Protein AF-A0A3B8UHM2-F1 (afdb_monomer)

Secondary structure (DSSP, 8-state):
-----GGGGTT-EEEEETT-TTHHHHTT-TTSEEEEESSHHHHHHHHHTTSSSEE---HHHHHHHHHHH-TTT----S--SSS--------TTSSHHHHHHHHHHHHHHHHTTHHHHHHHHHT-

Radius of gyration: 17.46 Å; Cα contacts (8 Å, |Δi|>4): 118; chains: 1; bounding box: 41×30×45 Å

Solvent-accessible surface area (backbone atoms only — not comparable to full-atom values): 7607 Å² total; per-residue (Å²): 131,77,51,77,49,72,75,82,40,57,74,33,42,35,31,34,45,66,92,47,73,60,56,67,62,48,66,78,42,78,54,41,42,77,43,74,28,91,41,69,69,62,44,52,49,34,34,71,72,64,78,22,84,37,72,58,69,59,67,70,60,47,50,48,46,28,64,77,75,27,63,90,74,48,76,87,52,50,71,82,92,60,93,78,71,95,76,90,84,72,58,87,99,42,68,58,69,56,57,52,50,51,53,52,52,53,55,50,34,53,78,67,50,48,52,58,53,48,29,60,74,71,71,106

Nearest PDB structures (foldseek):
  3mpk-assembly1_A  TM=9.311E-01  e=5.525E-04  Bordetella pertussis Tohama I
  6svf-assembly1_A  TM=6.466E-01  e=2.700E-04  Thermotoga maritima MSB8
  6gpm-assembly1_A  TM=9.182E-01  e=3.651E-03  Thermotoga maritima MSB8
  8eyz-assembly12_L  TM=7.454E-01  e=1.904E-03  Escherichia coli
  4ymx-assembly2_B  TM=6.468E-01  e=3.003E-03  Caldanaerobacter subterraneus subsp. tengcongensis MB4

pLDDT: mean 90.44, std 9.53, range [36.5, 98.06]

Sequence (124 aa):
AQLNDLTKLSNEVVGIVMGDPALLVLQKYPEIIVRKYETVPELLKAVVTGSLEGALLDRLVASSFVRDMYAEQLKISTGPLTDVGLRVMGLKGQNEHVIDLFNRTLSQMKKQKKLEALQTKWQL

Structure (mmCIF, N/CA/C/O backbone):
data_AF-A0A3B8UHM2-F1
#
_entry.id   AF-A0A3B8UHM2-F1
#
loop_
_atom_site.group_PDB
_atom_site.id
_atom_site.type_symbol
_atom_site.label_atom_id
_atom_site.label_alt_id
_atom_site.label_comp_id
_atom_site.label_asym_id
_atom_site.label_entity_id
_atom_site.label_seq_id
_atom_site.pdbx_PDB_ins_code
_atom_site.Cartn_x
_atom_site.Cartn_y
_atom_site.Cartn_z
_atom_site.occupancy
_atom_site.B_iso_or_equiv
_atom_site.auth_seq_id
_atom_site.auth_comp_id
_atom_site.auth_asym_id
_atom_site.auth_atom_id
_atom_site.pdbx_PDB_model_num
ATOM 1 N N . ALA A 1 1 ? 6.961 12.688 -13.119 1.00 36.50 1 ALA A N 1
ATOM 2 C CA . ALA A 1 1 ? 5.524 13.024 -13.114 1.00 36.50 1 ALA A CA 1
ATOM 3 C C . ALA A 1 1 ? 4.827 12.280 -11.974 1.00 36.50 1 ALA A C 1
ATOM 5 O O . ALA A 1 1 ? 5.222 11.153 -11.696 1.00 36.50 1 ALA A O 1
ATOM 6 N N . GLN A 1 2 ? 3.859 12.898 -11.288 1.00 39.84 2 GLN A N 1
ATOM 7 C CA . GLN A 1 2 ? 2.949 12.175 -10.389 1.00 39.84 2 GLN A CA 1
ATOM 8 C C . GLN A 1 2 ? 1.961 11.369 -11.245 1.00 39.84 2 GLN A C 1
ATOM 10 O O . GLN A 1 2 ? 1.301 11.922 -12.133 1.00 39.84 2 GLN A O 1
ATOM 15 N N . LEU A 1 3 ? 1.885 10.064 -11.002 1.00 53.50 3 LEU A N 1
ATOM 16 C CA . LEU A 1 3 ? 0.954 9.149 -11.661 1.00 53.50 3 LEU A CA 1
ATOM 17 C C . LEU A 1 3 ? -0.340 9.100 -10.838 1.00 53.50 3 LEU A C 1
ATOM 19 O O . LEU A 1 3 ? -0.787 8.040 -10.448 1.00 53.50 3 LEU A O 1
ATOM 23 N N . ASN A 1 4 ? -0.969 10.239 -10.535 1.00 58.78 4 ASN A N 1
ATOM 24 C CA . ASN A 1 4 ? -2.196 10.255 -9.712 1.00 58.78 4 ASN A CA 1
ATOM 25 C C . ASN A 1 4 ? -3.411 9.587 -10.391 1.00 58.78 4 ASN A C 1
ATOM 27 O O . ASN A 1 4 ? -4.508 9.626 -9.847 1.00 58.78 4 ASN A O 1
ATOM 31 N N . ASP A 1 5 ? -3.217 9.010 -11.574 1.00 74.81 5 ASP A N 1
ATOM 32 C CA . ASP A 1 5 ? -4.245 8.396 -12.388 1.00 74.81 5 ASP A CA 1
ATOM 33 C C . ASP A 1 5 ? -3.689 7.127 -13.046 1.00 74.81 5 ASP A C 1
ATOM 35 O O . ASP A 1 5 ? -2.698 7.181 -13.784 1.00 74.81 5 ASP A O 1
ATOM 39 N N . LEU A 1 6 ? -4.331 5.994 -12.756 1.00 84.12 6 LEU A N 1
ATOM 40 C CA . LEU A 1 6 ? -3.977 4.686 -13.305 1.00 84.12 6 LEU A CA 1
ATOM 41 C C . LEU A 1 6 ? -4.267 4.587 -14.807 1.00 84.12 6 LEU A C 1
ATOM 43 O O . LEU A 1 6 ? -3.699 3.720 -15.465 1.00 84.12 6 LEU A O 1
ATOM 47 N N . THR A 1 7 ? -5.075 5.487 -15.381 1.00 83.81 7 THR A N 1
ATOM 48 C CA . THR A 1 7 ? -5.301 5.536 -16.841 1.00 83.81 7 THR A CA 1
ATOM 49 C C . THR A 1 7 ? -4.004 5.726 -17.632 1.00 83.81 7 THR A C 1
ATOM 51 O O . THR A 1 7 ? -3.897 5.271 -18.768 1.00 83.81 7 THR A O 1
ATOM 54 N N . LYS A 1 8 ? -2.982 6.337 -17.021 1.00 86.56 8 LYS A N 1
ATOM 55 C CA . LYS A 1 8 ? -1.654 6.534 -17.624 1.00 86.56 8 LYS A CA 1
ATOM 56 C C . LYS A 1 8 ? -0.851 5.242 -17.783 1.00 86.56 8 LYS A C 1
ATOM 58 O O . LYS A 1 8 ? 0.182 5.276 -18.434 1.00 86.56 8 LYS A O 1
ATOM 63 N N . LEU A 1 9 ? -1.313 4.142 -17.189 1.00 90.38 9 LEU A N 1
ATOM 64 C CA . LEU A 1 9 ? -0.707 2.812 -17.279 1.00 90.38 9 LEU A CA 1
ATOM 65 C C . LEU A 1 9 ? -1.464 1.907 -18.267 1.00 90.38 9 LEU A C 1
ATOM 67 O O . LEU A 1 9 ? -1.321 0.688 -18.231 1.00 90.38 9 LEU A O 1
ATOM 71 N N . SER A 1 10 ? -2.307 2.478 -19.131 1.00 92.06 10 SER A N 1
ATOM 72 C CA . SER A 1 10 ? -3.001 1.726 -20.178 1.00 92.06 10 SER A CA 1
ATOM 73 C C . SER A 1 10 ? -1.997 1.003 -21.078 1.00 92.06 10 SER A C 1
ATOM 75 O O . SER A 1 10 ? -1.081 1.632 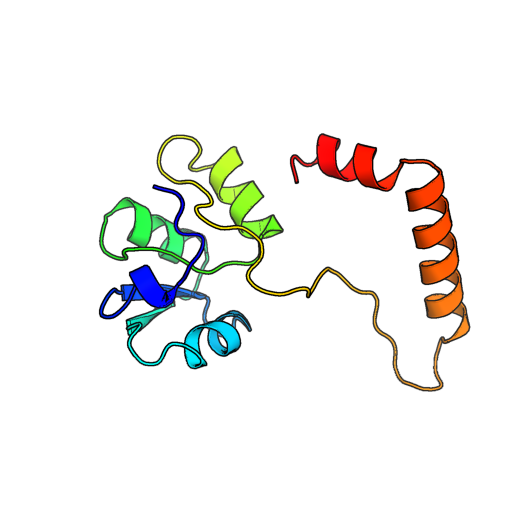-21.597 1.00 92.06 10 SER A O 1
ATOM 77 N N . ASN A 1 11 ? -2.211 -0.293 -21.309 1.00 94.00 11 ASN A N 1
ATOM 78 C CA . ASN A 1 11 ? -1.316 -1.213 -22.024 1.00 94.00 11 ASN A CA 1
ATOM 79 C C . ASN A 1 11 ? 0.037 -1.480 -21.348 1.00 94.00 11 ASN A C 1
ATOM 81 O O . ASN A 1 11 ? 0.838 -2.248 -21.880 1.00 94.00 11 ASN A O 1
ATOM 85 N N . GLU A 1 12 ? 0.280 -0.906 -20.170 1.00 95.62 12 GLU A N 1
ATOM 86 C CA . GLU A 1 12 ? 1.486 -1.165 -19.393 1.00 95.62 12 GLU A CA 1
ATOM 87 C C . GLU A 1 12 ? 1.315 -2.381 -18.484 1.00 95.62 12 GLU A C 1
ATOM 89 O O . GLU A 1 12 ? 0.202 -2.787 -18.124 1.00 95.62 12 GLU A O 1
ATOM 94 N N . VAL A 1 13 ? 2.447 -2.966 -18.085 1.00 96.62 13 VAL A N 1
ATOM 95 C CA . VAL A 1 13 ? 2.464 -4.112 -17.174 1.00 96.62 13 VAL A CA 1
ATOM 96 C C . VAL A 1 13 ? 2.597 -3.635 -15.732 1.00 96.62 13 VAL A C 1
ATOM 98 O O . VAL A 1 13 ? 3.632 -3.096 -15.336 1.00 96.62 13 VAL A O 1
ATOM 101 N N . VAL A 1 14 ? 1.567 -3.896 -14.928 1.00 96.69 14 VAL A N 1
ATOM 102 C CA . VAL A 1 14 ? 1.529 -3.575 -13.495 1.00 96.69 14 VAL A CA 1
ATOM 103 C C . VAL A 1 14 ? 1.507 -4.858 -12.680 1.00 96.69 14 VAL A C 1
ATOM 105 O O . VAL A 1 14 ? 0.739 -5.784 -12.953 1.00 96.69 14 VAL A O 1
ATOM 108 N N . GLY A 1 15 ? 2.359 -4.923 -11.664 1.00 97.06 15 GLY A N 1
ATOM 109 C CA . GLY A 1 15 ? 2.455 -6.087 -10.798 1.00 97.06 15 GLY A CA 1
ATOM 110 C C . GLY A 1 15 ? 1.636 -5.980 -9.509 1.00 97.06 15 GLY A C 1
ATOM 111 O O . GLY A 1 15 ? 1.492 -4.900 -8.934 1.00 97.06 15 GLY A O 1
ATOM 112 N N . ILE A 1 16 ? 1.149 -7.123 -9.030 1.00 97.12 16 ILE A N 1
ATOM 113 C CA . ILE A 1 16 ? 0.540 -7.307 -7.703 1.00 97.12 16 ILE A CA 1
ATOM 114 C C . ILE A 1 16 ? 1.049 -8.596 -7.054 1.00 97.12 16 ILE A C 1
ATOM 116 O O . ILE A 1 16 ? 1.551 -9.490 -7.741 1.00 97.12 16 ILE A O 1
ATOM 120 N N . VAL A 1 17 ? 0.866 -8.727 -5.741 1.00 97.19 17 VAL A N 1
ATOM 121 C CA . VAL A 1 17 ? 1.064 -10.006 -5.045 1.00 97.19 17 VAL A CA 1
ATOM 122 C C . VAL A 1 17 ? -0.147 -10.917 -5.275 1.00 97.19 17 VAL A C 1
ATOM 124 O O . VAL A 1 17 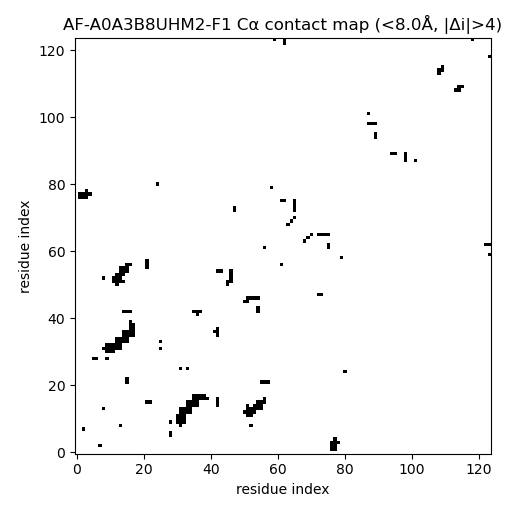? -1.288 -10.460 -5.400 1.00 97.19 17 VAL A O 1
ATOM 127 N N . MET A 1 18 ? 0.082 -12.224 -5.378 1.00 94.38 18 MET A N 1
ATOM 128 C CA . MET A 1 18 ? -0.989 -13.202 -5.535 1.00 94.38 18 MET A CA 1
ATOM 129 C C . MET A 1 18 ? -1.952 -13.157 -4.339 1.00 94.38 18 MET A C 1
ATOM 131 O O . MET A 1 18 ? -1.541 -13.137 -3.185 1.00 94.38 18 MET A O 1
ATOM 135 N N . GLY A 1 19 ? -3.258 -13.133 -4.623 1.00 91.12 19 GLY A N 1
ATOM 136 C CA . GLY A 1 19 ? -4.300 -13.047 -3.595 1.00 91.12 19 GLY A CA 1
ATOM 137 C C . GLY A 1 19 ? -4.541 -11.640 -3.036 1.00 91.12 19 GLY A C 1
ATOM 138 O O . GLY A 1 19 ? -5.430 -11.478 -2.203 1.00 91.12 19 GLY A O 1
ATOM 139 N N . ASP A 1 20 ? -3.809 -10.624 -3.503 1.00 90.94 20 ASP A N 1
ATOM 140 C CA . ASP A 1 20 ? -3.970 -9.251 -3.024 1.00 90.94 20 ASP A CA 1
ATOM 141 C C . ASP A 1 20 ? -5.312 -8.628 -3.491 1.00 90.94 20 ASP A C 1
ATOM 143 O O . ASP A 1 20 ? -5.632 -8.666 -4.691 1.00 90.94 20 ASP A O 1
ATOM 147 N N . PRO A 1 21 ? -6.100 -8.011 -2.583 1.00 87.81 21 PRO A N 1
ATOM 148 C CA . PRO A 1 21 ? -7.305 -7.249 -2.924 1.00 87.81 21 PRO A CA 1
ATOM 149 C C . PRO A 1 21 ? -7.092 -6.119 -3.944 1.00 87.81 21 PRO A C 1
ATOM 151 O O . PRO A 1 21 ? -8.055 -5.705 -4.595 1.00 87.81 21 PRO A O 1
ATOM 154 N N . ALA A 1 22 ? -5.858 -5.641 -4.124 1.00 87.25 22 ALA A N 1
ATOM 155 C CA . ALA A 1 22 ? -5.441 -4.697 -5.160 1.00 87.25 22 ALA A CA 1
ATOM 156 C C . ALA A 1 22 ? -5.936 -5.074 -6.567 1.00 87.25 22 ALA A C 1
ATOM 158 O O . ALA A 1 22 ? -6.233 -4.190 -7.376 1.00 87.25 22 ALA A O 1
ATOM 159 N N . LEU A 1 23 ? -6.105 -6.372 -6.849 1.00 92.00 23 LEU A N 1
ATOM 160 C CA . LEU A 1 23 ? -6.671 -6.850 -8.112 1.00 92.00 23 LEU A CA 1
ATOM 161 C C . LEU A 1 23 ? -8.046 -6.230 -8.413 1.00 92.00 23 LEU A C 1
ATOM 163 O O . LEU A 1 23 ? -8.328 -5.905 -9.563 1.00 92.00 23 LEU A O 1
ATOM 167 N N . LEU A 1 24 ? -8.883 -6.013 -7.393 1.00 90.38 24 LEU A N 1
ATOM 168 C CA . LEU A 1 24 ? -10.214 -5.414 -7.550 1.00 90.38 24 LEU A CA 1
ATOM 169 C C . LEU A 1 24 ? -10.146 -3.948 -7.998 1.00 90.38 24 LEU A C 1
ATOM 171 O O . LEU A 1 24 ? -11.067 -3.446 -8.642 1.00 90.38 24 LEU A O 1
ATOM 175 N N . VAL A 1 25 ? -9.061 -3.247 -7.657 1.00 90.25 25 VAL A N 1
ATOM 176 C CA . VAL A 1 25 ? -8.817 -1.879 -8.130 1.00 90.25 25 VAL A CA 1
ATOM 177 C C . VAL A 1 25 ? -8.432 -1.911 -9.606 1.00 90.25 25 VAL A C 1
ATOM 179 O O . VAL A 1 25 ? -9.009 -1.164 -10.393 1.00 90.25 25 VAL A O 1
ATOM 182 N N . LEU A 1 26 ? -7.519 -2.808 -9.991 1.00 91.69 26 LEU A N 1
ATOM 183 C CA . LEU A 1 26 ? -7.037 -2.930 -11.372 1.00 91.69 26 LEU A CA 1
ATOM 184 C C . LEU A 1 26 ? -8.104 -3.455 -12.338 1.00 91.69 26 LEU A C 1
ATOM 186 O O . LEU A 1 26 ? -8.105 -3.065 -13.496 1.00 91.69 26 LEU A O 1
ATOM 190 N N . GLN A 1 27 ? -9.076 -4.245 -11.872 1.00 91.50 27 GLN A N 1
ATOM 191 C CA . GLN A 1 27 ? -10.218 -4.684 -12.692 1.00 91.50 27 GLN A CA 1
ATOM 192 C C . GLN A 1 27 ? -11.057 -3.529 -13.262 1.00 91.50 27 GLN A C 1
ATOM 194 O O . GLN A 1 27 ? -11.755 -3.715 -14.255 1.00 91.50 27 GLN A O 1
ATOM 199 N N . LYS A 1 28 ? -10.987 -2.335 -12.661 1.00 91.19 28 LYS A N 1
ATOM 200 C CA . LYS A 1 28 ? -11.642 -1.126 -13.187 1.00 91.19 28 LYS A CA 1
ATOM 201 C C . LYS A 1 28 ? -10.910 -0.525 -14.395 1.00 91.19 28 LYS A C 1
ATOM 203 O O . LYS A 1 28 ? -11.453 0.365 -15.039 1.00 91.19 28 LYS A O 1
ATOM 208 N N . TYR A 1 29 ? -9.703 -1.008 -14.688 1.00 92.69 29 TYR A N 1
ATOM 209 C CA . TYR A 1 29 ? -8.813 -0.542 -15.747 1.00 92.69 29 TYR A CA 1
ATOM 210 C C . TYR A 1 29 ? -8.396 -1.743 -16.613 1.00 92.69 29 TYR A C 1
ATOM 212 O O . TYR A 1 29 ? -7.272 -2.230 -16.491 1.00 92.69 29 TYR A O 1
ATOM 220 N N . PRO A 1 30 ? -9.299 -2.260 -17.468 1.00 92.62 30 PRO A N 1
ATOM 221 C CA . PRO A 1 30 ? -9.077 -3.506 -18.211 1.00 92.62 30 PRO A CA 1
ATOM 222 C C . PRO A 1 30 ? -7.900 -3.443 -19.194 1.00 92.62 30 PRO A C 1
ATOM 224 O O . PRO A 1 30 ? -7.365 -4.481 -19.564 1.00 92.62 30 PRO A O 1
ATOM 227 N N . GLU A 1 31 ? -7.481 -2.238 -19.580 1.00 95.06 31 GLU A N 1
ATOM 228 C CA . GLU A 1 31 ? -6.328 -2.005 -20.453 1.00 95.06 31 GLU A CA 1
ATOM 229 C C . GLU A 1 31 ? -4.980 -2.230 -19.743 1.00 95.06 31 GLU A C 1
ATOM 231 O O . GLU A 1 31 ? -3.944 -2.298 -20.397 1.00 95.06 31 GLU A O 1
ATOM 236 N N . ILE A 1 32 ? -4.953 -2.316 -18.407 1.00 95.81 32 ILE A N 1
ATOM 237 C CA . ILE A 1 32 ? -3.722 -2.580 -17.649 1.00 95.81 32 ILE A CA 1
ATOM 238 C C . ILE A 1 32 ? -3.432 -4.081 -17.661 1.00 95.81 32 ILE A C 1
ATOM 240 O O . ILE A 1 32 ? -4.257 -4.900 -17.246 1.00 95.81 32 ILE A O 1
ATOM 244 N N . ILE A 1 33 ? -2.212 -4.453 -18.048 1.00 96.19 33 ILE A N 1
ATOM 245 C CA . ILE A 1 33 ? -1.775 -5.848 -18.051 1.00 96.19 33 ILE A CA 1
ATOM 246 C C . ILE A 1 33 ? -1.304 -6.215 -16.643 1.00 96.19 33 ILE A C 1
ATOM 248 O O . ILE A 1 33 ? -0.242 -5.792 -16.186 1.00 96.19 33 ILE A O 1
ATOM 252 N N . VAL A 1 34 ? -2.087 -7.030 -15.936 1.00 96.69 34 VAL A N 1
ATOM 253 C CA . VAL A 1 34 ? -1.775 -7.415 -14.552 1.00 96.69 34 VAL A CA 1
ATOM 254 C C . VAL A 1 34 ? -0.866 -8.641 -14.508 1.00 96.69 34 VAL A C 1
ATOM 256 O O . VAL A 1 34 ? -1.235 -9.717 -14.985 1.00 96.69 34 VAL A O 1
ATOM 259 N N . ARG A 1 35 ? 0.292 -8.518 -13.851 1.00 97.31 35 ARG A N 1
ATOM 260 C CA . ARG A 1 35 ? 1.185 -9.645 -13.536 1.00 97.31 35 ARG A CA 1
ATOM 261 C C . ARG A 1 35 ? 1.173 -9.946 -12.039 1.00 97.31 35 ARG A C 1
ATOM 263 O O . ARG A 1 35 ? 1.199 -9.041 -11.213 1.00 97.31 35 ARG A O 1
ATOM 270 N N . LYS A 1 36 ? 1.136 -11.227 -11.678 1.00 97.31 36 LYS A N 1
ATOM 271 C CA . LYS A 1 36 ? 1.116 -11.672 -10.278 1.00 97.31 36 LYS A CA 1
ATOM 272 C C . LYS A 1 36 ? 2.481 -12.209 -9.868 1.00 97.31 36 LYS A C 1
ATOM 274 O O . LYS A 1 36 ? 3.138 -12.869 -10.669 1.00 97.31 36 LYS A O 1
ATOM 279 N N . TYR A 1 37 ? 2.860 -11.934 -8.630 1.00 97.75 37 TYR A N 1
ATOM 280 C CA . TYR A 1 37 ? 4.097 -12.385 -7.995 1.00 97.75 37 TYR A CA 1
ATOM 281 C C . TYR A 1 37 ? 3.779 -13.045 -6.652 1.00 97.75 37 TYR A C 1
ATOM 283 O O . TYR A 1 37 ? 2.764 -12.720 -6.034 1.00 97.75 37 TYR A O 1
ATOM 291 N N . GLU A 1 38 ? 4.637 -13.952 -6.189 1.00 97.00 38 GLU A N 1
ATOM 292 C CA . GLU A 1 38 ? 4.433 -14.653 -4.914 1.00 97.00 38 GLU A CA 1
ATOM 293 C C . GLU A 1 38 ? 4.741 -13.748 -3.719 1.00 97.00 38 GLU A C 1
ATOM 295 O O . GLU A 1 38 ? 4.077 -13.808 -2.686 1.00 97.00 38 GLU A O 1
ATOM 300 N N . THR A 1 39 ? 5.743 -12.874 -3.857 1.00 96.44 39 THR A N 1
ATOM 301 C CA . THR A 1 39 ? 6.223 -12.046 -2.747 1.00 96.44 39 THR A CA 1
ATOM 302 C C . THR A 1 39 ? 6.440 -10.586 -3.145 1.00 96.44 39 THR A C 1
ATOM 304 O O . THR A 1 39 ? 6.723 -10.257 -4.299 1.00 96.44 39 THR A O 1
ATOM 307 N N . VAL A 1 40 ? 6.345 -9.684 -2.161 1.00 96.62 40 VAL A N 1
ATOM 308 C CA . VAL A 1 40 ? 6.620 -8.248 -2.355 1.00 96.62 40 VAL A CA 1
ATOM 309 C C . VAL A 1 40 ? 8.055 -7.992 -2.848 1.00 96.62 40 VAL A C 1
ATOM 311 O O . VAL A 1 40 ? 8.205 -7.213 -3.788 1.00 96.62 40 VAL A O 1
ATOM 314 N N . PRO A 1 41 ? 9.115 -8.636 -2.313 1.00 96.31 41 PRO A N 1
ATOM 315 C CA . PRO A 1 41 ? 10.473 -8.428 -2.819 1.00 96.31 41 PRO A CA 1
ATOM 316 C C . PRO A 1 41 ? 10.649 -8.798 -4.298 1.00 96.31 41 PRO A C 1
ATOM 318 O O . PRO A 1 41 ? 11.308 -8.064 -5.033 1.00 96.31 41 PRO A O 1
ATOM 321 N N . GLU A 1 42 ? 10.052 -9.901 -4.758 1.00 97.44 42 GLU A N 1
ATOM 322 C CA . GLU A 1 42 ? 10.107 -10.298 -6.174 1.00 97.44 42 GLU A CA 1
ATOM 323 C C . GLU A 1 42 ? 9.397 -9.288 -7.076 1.00 97.44 42 GLU A C 1
ATOM 325 O O . GLU A 1 42 ? 9.939 -8.889 -8.110 1.00 97.44 42 GLU A O 1
ATOM 330 N N . LEU A 1 43 ? 8.215 -8.836 -6.651 1.00 98.06 43 LEU A N 1
ATOM 331 C CA . LEU A 1 43 ? 7.446 -7.804 -7.337 1.00 98.06 43 LEU A CA 1
ATOM 332 C C . LEU A 1 43 ? 8.245 -6.500 -7.464 1.00 98.06 43 LEU A C 1
ATOM 334 O O . LEU A 1 43 ? 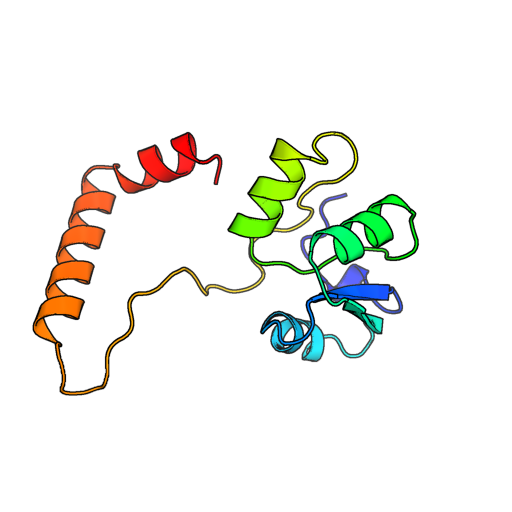8.391 -5.963 -8.561 1.00 98.06 43 LEU A O 1
ATOM 338 N N . LEU A 1 44 ? 8.793 -5.997 -6.356 1.00 97.44 44 LEU A N 1
ATOM 339 C CA . LEU A 1 44 ? 9.545 -4.741 -6.354 1.00 97.44 44 LEU A CA 1
ATOM 340 C C . LEU A 1 44 ? 10.846 -4.850 -7.148 1.00 97.44 44 LEU A C 1
ATOM 342 O O . LEU A 1 44 ? 11.193 -3.919 -7.872 1.00 97.44 44 LEU A O 1
ATOM 346 N N . LYS A 1 45 ? 11.528 -6.000 -7.093 1.00 96.88 45 LYS A N 1
ATOM 347 C CA . LYS A 1 45 ? 12.688 -6.266 -7.951 1.00 96.88 45 LYS A CA 1
ATOM 348 C C . LYS A 1 45 ? 12.320 -6.156 -9.431 1.00 96.88 45 LYS A C 1
ATOM 350 O O . LYS A 1 45 ? 13.081 -5.557 -10.179 1.00 96.88 45 LYS A O 1
ATOM 355 N N . ALA A 1 46 ? 11.163 -6.676 -9.840 1.00 97.75 46 ALA A N 1
ATOM 356 C CA . ALA A 1 46 ? 10.710 -6.592 -11.226 1.00 97.75 46 ALA A CA 1
ATOM 357 C C . ALA A 1 46 ? 10.411 -5.150 -11.680 1.00 97.75 46 ALA A C 1
ATOM 359 O O . ALA A 1 46 ? 10.634 -4.832 -12.847 1.00 97.75 46 ALA A O 1
ATOM 3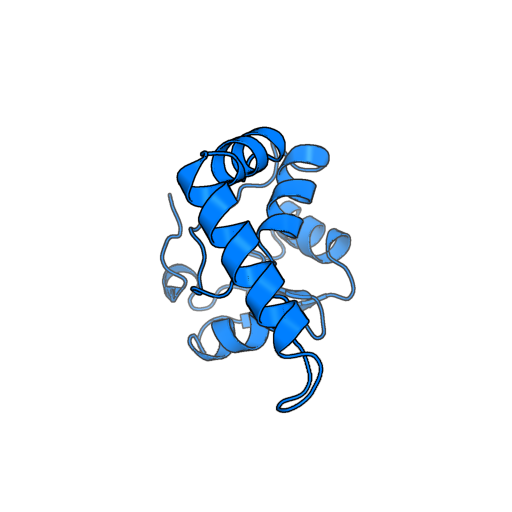60 N N . VAL A 1 47 ? 9.963 -4.271 -10.774 1.00 97.38 47 VAL A N 1
ATOM 361 C CA . VAL A 1 47 ? 9.846 -2.827 -11.054 1.00 97.38 47 VAL A CA 1
ATOM 362 C C . VAL A 1 47 ? 11.231 -2.196 -11.207 1.00 97.38 47 VAL A C 1
ATOM 364 O O . VAL A 1 47 ? 11.491 -1.511 -12.190 1.00 97.38 47 VAL A O 1
ATOM 367 N N . VAL A 1 48 ? 12.154 -2.475 -10.281 1.00 97.25 48 VAL A N 1
ATOM 368 C CA . VAL A 1 48 ? 13.531 -1.945 -10.320 1.00 97.25 48 VAL A CA 1
ATOM 369 C C . VAL A 1 48 ? 14.266 -2.345 -11.599 1.00 97.25 48 VAL A C 1
ATOM 371 O O . VAL A 1 48 ? 14.990 -1.536 -12.172 1.00 97.25 48 VAL A O 1
ATOM 374 N N . THR A 1 49 ? 14.082 -3.580 -12.070 1.00 96.44 49 THR A N 1
ATOM 375 C CA . THR A 1 49 ? 14.716 -4.066 -13.304 1.00 96.44 49 THR A CA 1
ATOM 376 C C . THR A 1 49 ? 13.993 -3.622 -14.578 1.00 96.44 49 THR A C 1
ATOM 378 O O . THR A 1 49 ? 14.386 -4.047 -15.663 1.00 96.44 49 THR A O 1
ATOM 381 N N . GLY A 1 50 ? 12.927 -2.820 -14.474 1.00 95.44 50 GLY A N 1
ATOM 382 C CA . GLY A 1 50 ? 12.145 -2.339 -15.617 1.00 95.44 50 GLY A CA 1
ATOM 383 C C . GLY A 1 50 ? 11.306 -3.420 -16.305 1.00 95.44 50 GLY A C 1
ATOM 384 O O . GLY A 1 50 ? 10.897 -3.259 -17.448 1.00 95.44 50 GLY A O 1
ATOM 385 N N . SER A 1 51 ? 11.061 -4.551 -15.639 1.00 96.25 51 SER A N 1
ATOM 386 C CA . SER A 1 51 ? 10.184 -5.617 -16.152 1.00 96.25 51 SER A CA 1
ATOM 387 C C . SER A 1 51 ? 8.695 -5.326 -15.928 1.00 96.25 51 SER A C 1
ATOM 389 O O . SER A 1 51 ? 7.848 -6.055 -16.453 1.00 96.25 51 SER A O 1
ATOM 391 N N . LEU A 1 52 ? 8.397 -4.304 -15.122 1.00 96.56 52 LEU A N 1
ATOM 392 C CA . LEU A 1 52 ? 7.082 -3.751 -14.821 1.00 96.56 52 LEU A CA 1
ATOM 393 C C . LEU A 1 52 ? 7.184 -2.226 -14.823 1.00 96.56 52 LEU A C 1
ATOM 395 O O . LEU A 1 52 ? 8.168 -1.687 -14.317 1.00 96.56 52 LEU A O 1
ATOM 399 N N . GLU A 1 53 ? 6.134 -1.552 -15.278 1.00 95.25 53 GLU A N 1
ATOM 400 C CA . GLU A 1 53 ? 6.032 -0.089 -15.183 1.00 95.25 53 GLU A CA 1
ATOM 401 C C . GLU A 1 53 ? 5.682 0.354 -13.751 1.00 95.25 53 GLU A C 1
ATOM 403 O O . GLU A 1 53 ? 5.982 1.465 -13.313 1.00 95.25 53 GLU A O 1
ATOM 408 N N . GLY A 1 54 ? 5.069 -0.538 -12.967 1.00 94.56 54 GLY A N 1
ATOM 409 C CA . GLY A 1 54 ? 4.767 -0.271 -11.570 1.00 94.56 54 GLY A CA 1
ATOM 410 C C . GLY A 1 54 ? 4.235 -1.475 -10.808 1.00 94.56 54 GLY A C 1
ATOM 411 O O . GLY A 1 54 ? 3.982 -2.546 -11.360 1.00 94.56 54 GLY A O 1
ATOM 412 N N . ALA A 1 55 ? 4.048 -1.271 -9.508 1.00 95.75 55 ALA A N 1
ATOM 413 C CA . ALA A 1 55 ? 3.445 -2.234 -8.601 1.00 95.75 55 ALA A CA 1
ATOM 414 C C . ALA A 1 55 ? 2.325 -1.568 -7.804 1.00 95.75 55 ALA A C 1
ATOM 416 O O . ALA A 1 55 ? 2.469 -0.423 -7.366 1.00 95.75 55 ALA A O 1
ATOM 417 N N . LEU A 1 56 ? 1.233 -2.299 -7.584 1.00 94.56 56 LEU A N 1
ATOM 418 C CA . LEU A 1 56 ? 0.170 -1.884 -6.678 1.00 94.56 56 LEU A CA 1
ATOM 419 C C . LEU A 1 56 ? 0.266 -2.686 -5.375 1.00 94.56 56 LEU A C 1
ATOM 421 O O . LEU A 1 56 ? 0.242 -3.914 -5.393 1.00 94.56 56 LEU A O 1
ATOM 425 N N . LEU A 1 57 ? 0.395 -1.972 -4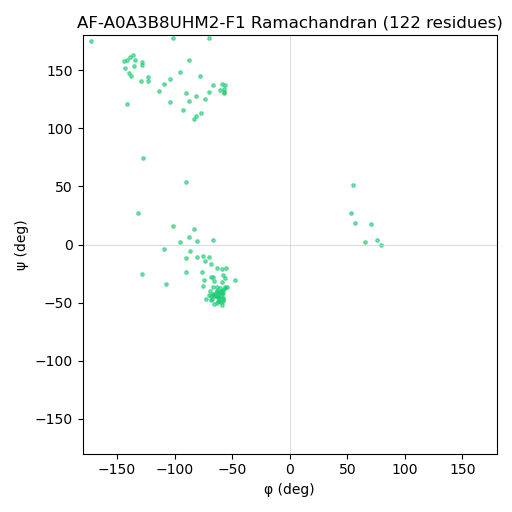.256 1.00 92.69 57 LEU A N 1
ATOM 426 C CA . LEU A 1 57 ? 0.628 -2.519 -2.919 1.00 92.69 57 LEU A CA 1
ATOM 427 C C . LEU A 1 57 ? -0.154 -1.730 -1.865 1.00 92.69 57 LEU A C 1
ATOM 429 O O . LEU A 1 57 ? -0.475 -0.555 -2.065 1.00 92.69 57 LEU A O 1
ATOM 433 N N . ASP A 1 58 ? -0.384 -2.355 -0.708 1.00 90.38 58 ASP A N 1
ATOM 434 C CA . ASP A 1 58 ? -0.799 -1.636 0.498 1.00 90.38 58 ASP A CA 1
ATOM 435 C C . ASP A 1 58 ? 0.216 -0.533 0.841 1.00 90.38 58 ASP A C 1
ATOM 437 O O . ASP A 1 58 ? 1.433 -0.734 0.777 1.00 90.38 58 ASP A O 1
ATOM 441 N N . ARG A 1 59 ? -0.285 0.649 1.219 1.00 88.50 59 ARG A N 1
ATOM 442 C CA . ARG A 1 59 ? 0.557 1.831 1.439 1.00 88.50 59 ARG A CA 1
ATOM 443 C C . ARG A 1 59 ? 1.555 1.639 2.578 1.00 88.50 59 ARG A C 1
ATOM 445 O O . ARG A 1 59 ? 2.671 2.129 2.458 1.00 88.50 59 ARG A O 1
ATOM 452 N N . LEU A 1 60 ? 1.198 0.941 3.658 1.00 87.69 60 LEU A N 1
ATOM 453 C CA . LEU A 1 60 ? 2.126 0.702 4.771 1.00 87.69 60 LEU A CA 1
ATOM 454 C C . LEU A 1 60 ? 3.281 -0.193 4.330 1.00 87.69 60 LEU A C 1
ATOM 456 O O . LEU A 1 60 ? 4.441 0.090 4.636 1.00 87.69 60 LEU A O 1
ATOM 460 N N . VAL A 1 61 ? 2.953 -1.243 3.574 1.00 90.94 61 VAL A N 1
ATOM 461 C CA . VAL A 1 61 ? 3.937 -2.171 3.011 1.00 90.94 61 VAL A CA 1
ATOM 462 C C . VAL A 1 61 ? 4.848 -1.429 2.035 1.00 90.94 61 VAL A C 1
ATOM 464 O O . VAL A 1 61 ? 6.068 -1.468 2.188 1.00 90.94 61 VAL A O 1
ATOM 467 N N . ALA A 1 62 ? 4.271 -0.684 1.088 1.00 92.38 62 ALA A N 1
ATOM 468 C CA . ALA A 1 62 ? 5.024 0.109 0.122 1.00 92.38 62 ALA A CA 1
ATOM 469 C C . ALA A 1 62 ? 5.951 1.122 0.812 1.00 92.38 62 ALA A C 1
ATOM 471 O O . ALA A 1 62 ? 7.127 1.198 0.465 1.00 92.38 62 ALA A O 1
ATOM 472 N N . SER A 1 63 ? 5.461 1.853 1.820 1.00 90.81 63 SER A N 1
ATOM 473 C CA . SER A 1 63 ? 6.264 2.834 2.558 1.00 90.81 63 SER A CA 1
ATOM 474 C C . SER A 1 63 ? 7.453 2.197 3.272 1.00 90.81 63 SER A C 1
ATOM 476 O O . SER A 1 63 ? 8.540 2.766 3.231 1.00 90.81 63 SER A O 1
ATOM 478 N N . SER A 1 64 ? 7.284 1.024 3.894 1.00 91.62 64 SER A N 1
ATOM 479 C CA . SER A 1 64 ? 8.405 0.327 4.537 1.00 91.62 64 SER A CA 1
ATOM 480 C C . SER A 1 64 ? 9.442 -0.131 3.516 1.00 91.62 64 SER A C 1
ATOM 482 O O . SER A 1 64 ? 10.608 0.216 3.654 1.00 91.62 64 SER A O 1
ATOM 484 N N . PHE A 1 65 ? 9.043 -0.828 2.450 1.00 94.56 65 PHE A N 1
ATOM 485 C CA . PHE A 1 65 ? 10.009 -1.308 1.459 1.00 94.56 65 PHE A CA 1
ATOM 486 C C . PHE A 1 65 ? 10.719 -0.168 0.728 1.00 94.56 65 PHE A C 1
ATOM 488 O O . PHE A 1 65 ? 11.939 -0.210 0.565 1.00 94.56 65 PHE A O 1
ATOM 495 N N . VAL A 1 66 ? 9.977 0.858 0.302 1.00 93.12 66 VAL A N 1
ATOM 496 C CA . VAL A 1 66 ? 10.569 2.012 -0.379 1.00 93.12 66 VAL A CA 1
ATOM 497 C C . VAL A 1 66 ? 11.557 2.710 0.544 1.00 93.12 66 VAL A C 1
ATOM 499 O O . VAL A 1 66 ? 12.687 2.924 0.136 1.00 93.12 66 VAL A O 1
ATOM 502 N N . ARG A 1 67 ? 11.194 3.003 1.795 1.00 91.06 67 ARG A N 1
ATOM 503 C CA . ARG A 1 67 ? 12.096 3.690 2.729 1.00 91.06 67 ARG A CA 1
ATOM 504 C C . ARG A 1 67 ? 13.300 2.840 3.135 1.00 91.06 67 ARG A C 1
ATOM 506 O O . ARG A 1 67 ? 14.417 3.343 3.151 1.00 91.06 67 ARG A O 1
ATOM 513 N N . ASP A 1 68 ? 13.064 1.585 3.499 1.00 91.56 68 ASP A N 1
ATOM 514 C CA . ASP A 1 68 ? 14.050 0.770 4.212 1.00 91.56 68 ASP A CA 1
ATOM 515 C C . ASP A 1 68 ? 14.961 -0.012 3.246 1.00 91.56 68 ASP A C 1
ATOM 517 O O . ASP A 1 68 ? 16.081 -0.364 3.612 1.00 91.56 68 ASP A O 1
ATOM 521 N N . MET A 1 69 ? 14.507 -0.279 2.012 1.00 93.19 69 MET A N 1
ATOM 522 C CA . MET A 1 69 ? 15.227 -1.126 1.045 1.00 93.19 69 MET A CA 1
ATOM 523 C C . MET A 1 69 ? 15.439 -0.493 -0.338 1.00 93.19 69 MET A C 1
ATOM 525 O O . MET A 1 69 ? 16.387 -0.870 -1.025 1.00 93.19 69 MET A O 1
ATOM 529 N N . TYR A 1 70 ? 14.594 0.452 -0.767 1.00 93.94 70 TYR A N 1
ATOM 530 C CA . TYR A 1 70 ? 14.589 0.964 -2.147 1.00 93.94 70 TYR A CA 1
ATOM 531 C C . TYR A 1 70 ? 14.567 2.500 -2.252 1.00 93.94 70 TYR A C 1
ATOM 533 O O . TYR A 1 70 ? 14.087 3.028 -3.254 1.00 93.94 70 TYR A O 1
ATOM 541 N N . ALA A 1 71 ? 15.097 3.221 -1.256 1.00 89.75 71 ALA A N 1
ATOM 542 C CA . ALA A 1 71 ? 14.876 4.666 -1.074 1.00 89.75 71 ALA A CA 1
ATOM 543 C C . ALA A 1 71 ? 15.268 5.535 -2.281 1.00 89.75 71 ALA A C 1
ATOM 545 O O . ALA A 1 71 ? 14.677 6.586 -2.511 1.00 89.75 71 ALA A O 1
ATOM 546 N N . GLU A 1 72 ? 16.241 5.077 -3.068 1.00 92.50 72 GLU A N 1
ATOM 547 C CA . GLU A 1 72 ? 16.759 5.779 -4.248 1.00 92.50 72 GLU A CA 1
ATOM 548 C C . GLU A 1 72 ? 16.368 5.109 -5.574 1.00 92.50 72 GLU A C 1
ATOM 550 O O . GLU A 1 72 ? 16.669 5.623 -6.647 1.00 92.50 72 GLU A O 1
ATOM 555 N N . GLN A 1 73 ? 15.696 3.959 -5.513 1.00 95.56 73 GLN A N 1
ATOM 556 C CA . GLN A 1 73 ? 15.341 3.154 -6.687 1.00 95.56 73 GLN A CA 1
ATOM 557 C C . GLN A 1 73 ? 13.848 3.225 -6.996 1.00 95.56 73 GLN A C 1
ATOM 559 O O . GLN A 1 73 ? 13.448 3.189 -8.157 1.00 95.56 73 GLN A O 1
ATOM 564 N N . LEU A 1 74 ? 13.017 3.333 -5.959 1.00 95.75 74 LEU A N 1
ATOM 565 C CA . LEU A 1 74 ? 11.567 3.333 -6.071 1.00 95.75 74 LEU A CA 1
ATOM 566 C C . LEU A 1 74 ? 10.972 4.537 -5.351 1.00 95.75 74 LEU A C 1
ATOM 568 O O . LEU A 1 74 ? 11.548 5.104 -4.427 1.00 95.75 74 LEU A O 1
ATOM 572 N N . LYS A 1 75 ? 9.764 4.908 -5.763 1.00 93.88 75 LYS A N 1
ATOM 573 C CA . LYS A 1 75 ? 8.951 5.916 -5.087 1.00 93.88 75 LYS A CA 1
ATOM 574 C C . LYS A 1 75 ? 7.488 5.516 -5.135 1.00 93.88 75 LYS A C 1
ATOM 576 O O . LYS A 1 75 ? 7.040 4.897 -6.098 1.00 93.88 75 LYS A O 1
ATOM 581 N N . ILE A 1 76 ? 6.728 5.956 -4.142 1.00 92.38 76 ILE A N 1
ATOM 582 C CA . ILE A 1 76 ? 5.269 5.885 -4.191 1.00 92.38 76 ILE A CA 1
ATOM 583 C C . ILE A 1 76 ? 4.792 7.015 -5.108 1.00 92.38 76 ILE A C 1
ATOM 585 O O . ILE A 1 76 ? 4.999 8.194 -4.821 1.00 92.38 76 ILE A O 1
ATOM 589 N N . SER A 1 77 ? 4.223 6.655 -6.257 1.00 90.00 77 SER A N 1
ATOM 590 C CA . SER A 1 77 ? 3.918 7.595 -7.343 1.00 90.00 77 SER A CA 1
ATOM 591 C C . SER A 1 77 ? 2.522 8.218 -7.263 1.00 90.00 77 SER A C 1
ATOM 593 O O . SER A 1 77 ? 2.258 9.179 -7.995 1.00 90.00 77 SER A O 1
ATOM 595 N N . THR A 1 78 ? 1.653 7.692 -6.391 1.00 85.44 78 THR A N 1
ATOM 596 C CA . THR A 1 78 ? 0.224 8.029 -6.311 1.00 85.44 78 THR A CA 1
ATOM 597 C C . THR A 1 78 ? -0.223 8.257 -4.865 1.00 85.44 78 THR A C 1
ATOM 599 O O . THR A 1 78 ? 0.382 7.764 -3.911 1.00 85.44 78 THR A O 1
ATOM 602 N N . GLY A 1 79 ? -1.338 8.972 -4.694 1.00 83.94 79 GLY A N 1
ATOM 603 C CA . GLY A 1 79 ? -2.104 8.932 -3.447 1.00 83.94 79 GLY A CA 1
ATOM 604 C C . GLY A 1 79 ? -2.818 7.584 -3.246 1.00 83.94 79 GLY A C 1
ATOM 605 O O . GLY A 1 79 ? -2.745 6.713 -4.119 1.00 83.94 79 GLY A O 1
ATOM 606 N N . PRO A 1 80 ? -3.517 7.393 -2.110 1.00 83.75 80 PRO A N 1
ATOM 607 C CA . PRO A 1 80 ? -4.352 6.215 -1.891 1.00 83.75 80 PRO A CA 1
ATOM 608 C C . PRO A 1 80 ? -5.400 6.087 -3.002 1.00 83.75 80 PRO A C 1
ATOM 610 O O . PRO A 1 80 ? -6.096 7.047 -3.316 1.00 83.75 80 PRO A O 1
ATOM 613 N N . LEU A 1 81 ? -5.516 4.896 -3.587 1.00 86.19 81 LEU A N 1
ATOM 614 C CA . LEU A 1 81 ? -6.466 4.614 -4.674 1.00 86.19 81 LEU A CA 1
ATOM 615 C C . LEU A 1 81 ? -7.857 4.210 -4.163 1.00 86.19 81 LEU A C 1
ATOM 617 O O . LEU A 1 81 ? -8.783 4.003 -4.945 1.00 86.19 81 LEU A O 1
ATOM 621 N N . THR A 1 82 ? -7.997 4.058 -2.846 1.00 83.06 82 THR A N 1
ATOM 622 C CA . THR A 1 82 ? -9.255 3.752 -2.167 1.00 83.06 82 THR A CA 1
ATOM 623 C C . THR A 1 82 ? -9.300 4.477 -0.825 1.00 83.06 82 THR A C 1
ATOM 625 O O . THR A 1 82 ? -8.253 4.755 -0.238 1.00 83.06 82 THR A O 1
ATOM 628 N N . ASP A 1 83 ? -10.505 4.681 -0.293 1.00 79.31 83 ASP A N 1
ATOM 629 C CA . ASP A 1 83 ? -10.720 5.219 1.059 1.00 79.31 83 ASP A CA 1
ATOM 630 C C . ASP A 1 83 ? -10.639 4.132 2.149 1.00 79.31 83 ASP A C 1
ATOM 632 O O . ASP A 1 83 ? -11.060 4.318 3.295 1.00 79.31 83 ASP A O 1
ATOM 636 N N . VAL A 1 84 ? -10.134 2.945 1.798 1.00 74.00 84 VAL A N 1
ATOM 637 C CA . VAL A 1 84 ? -10.016 1.823 2.723 1.00 74.00 84 VAL A CA 1
ATOM 638 C C . VAL A 1 84 ? -8.760 1.988 3.571 1.00 74.00 84 VAL A C 1
ATOM 640 O O . VAL A 1 84 ? -7.646 1.844 3.085 1.00 74.00 84 VAL A O 1
ATOM 643 N N . GLY A 1 85 ? -8.954 2.253 4.862 1.00 78.31 85 GLY A N 1
ATOM 644 C CA . GLY A 1 85 ? -7.899 2.176 5.875 1.00 78.31 85 GLY A CA 1
ATOM 645 C C . GLY A 1 85 ? -7.961 0.894 6.706 1.00 78.31 85 GLY A C 1
ATOM 646 O O . GLY A 1 85 ? -8.891 0.093 6.568 1.00 78.31 85 GLY A O 1
ATOM 647 N N . LEU A 1 86 ? -6.994 0.741 7.617 1.00 83.50 86 LEU A N 1
A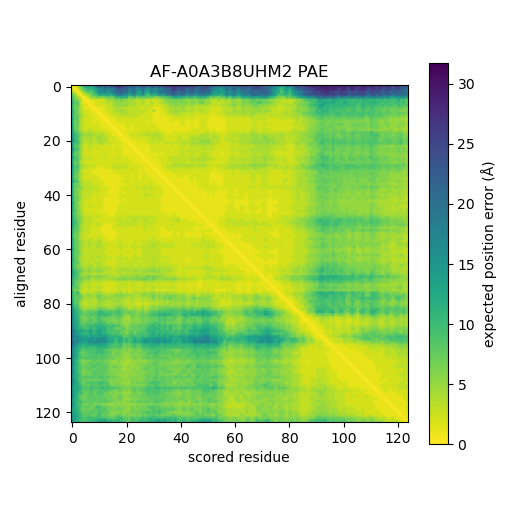TOM 648 C CA . LEU A 1 86 ? -6.996 -0.297 8.650 1.00 83.50 86 LEU A CA 1
ATOM 649 C C . LEU A 1 86 ? -8.236 -0.182 9.544 1.00 83.50 86 LEU A C 1
ATOM 651 O O . LEU A 1 86 ? -8.635 0.916 9.941 1.00 83.50 86 LEU A O 1
ATOM 655 N N . ARG A 1 87 ? -8.838 -1.328 9.874 1.00 88.12 87 ARG A N 1
ATOM 656 C CA . ARG A 1 87 ? -10.103 -1.408 10.617 1.00 88.12 87 ARG A CA 1
ATOM 657 C C . ARG A 1 87 ? -10.046 -2.541 11.629 1.00 88.12 87 ARG A C 1
ATOM 659 O O . ARG A 1 87 ? -9.468 -3.586 11.349 1.00 88.12 87 ARG A O 1
ATOM 666 N N . VAL A 1 88 ? -10.726 -2.360 12.755 1.00 89.50 88 VAL A N 1
ATOM 667 C CA . VAL A 1 88 ? -11.096 -3.471 13.637 1.00 89.50 88 VAL A CA 1
ATOM 668 C C . VAL A 1 88 ? -12.461 -3.981 13.191 1.00 89.50 88 VAL A C 1
ATOM 670 O O . VAL A 1 88 ? -13.379 -3.189 12.983 1.00 89.50 88 VAL A O 1
ATOM 673 N N . MET A 1 89 ? -12.585 -5.295 13.012 1.00 88.12 89 MET A N 1
ATOM 674 C CA . MET A 1 89 ? -13.822 -5.952 12.590 1.00 88.12 89 MET A CA 1
ATOM 675 C C . MET A 1 89 ? -14.228 -7.007 13.618 1.00 88.12 89 MET A C 1
ATOM 677 O O . MET A 1 89 ? -13.376 -7.677 14.198 1.00 88.12 89 MET A O 1
ATOM 681 N N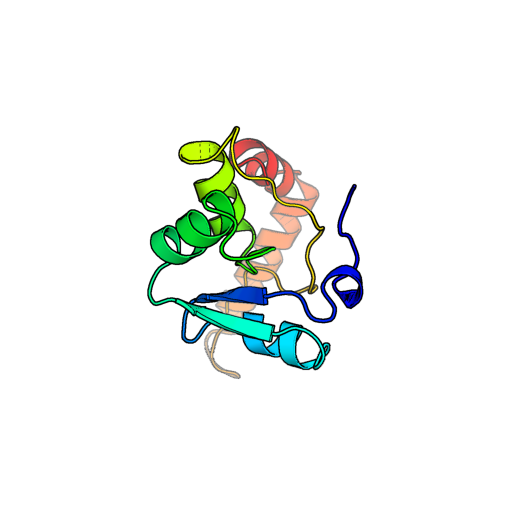 . GLY A 1 90 ? -15.533 -7.152 13.829 1.00 88.62 90 GLY A N 1
ATOM 682 C CA . GLY A 1 90 ? -16.134 -8.164 14.692 1.00 88.62 90 GLY A CA 1
ATOM 683 C C . GLY A 1 90 ? -17.389 -8.739 14.042 1.00 88.62 90 GLY A C 1
ATOM 684 O O . GLY A 1 90 ? -17.943 -8.143 13.115 1.00 88.62 90 GLY A O 1
ATOM 685 N N . LEU A 1 91 ? -17.829 -9.908 14.507 1.00 91.12 91 LEU A N 1
ATOM 686 C CA . LEU A 1 91 ? -19.083 -10.500 14.047 1.00 91.12 91 LEU A CA 1
ATOM 687 C C . LEU A 1 91 ? -20.264 -9.638 14.502 1.00 91.12 91 LEU A C 1
ATOM 689 O O . LEU A 1 91 ? -20.310 -9.183 15.642 1.00 91.12 91 LEU A O 1
ATOM 693 N N . LYS A 1 92 ? -21.234 -9.425 13.610 1.00 88.06 92 LYS A N 1
ATOM 694 C CA . LYS A 1 92 ? -22.442 -8.649 13.916 1.00 88.06 92 LYS A CA 1
ATOM 695 C C . LYS A 1 92 ? -23.176 -9.254 15.120 1.00 88.06 92 LYS A C 1
ATOM 697 O O . LYS A 1 92 ? -23.367 -10.468 15.165 1.00 88.06 92 LYS A O 1
ATOM 702 N N . GLY A 1 93 ? -23.595 -8.417 16.070 1.00 89.75 93 GLY A N 1
ATOM 703 C CA . GLY A 1 93 ? -24.233 -8.865 17.311 1.00 89.75 93 GLY A CA 1
ATOM 704 C C . GLY A 1 93 ? -23.270 -9.463 18.342 1.00 89.75 93 GLY A C 1
ATOM 705 O O . GLY A 1 93 ? -23.715 -9.926 19.388 1.00 89.75 93 GLY A O 1
ATOM 706 N N . GLN A 1 94 ? -21.959 -9.467 18.077 1.00 90.75 94 GLN A N 1
ATOM 707 C CA . GLN A 1 94 ? -20.938 -9.924 19.015 1.00 90.75 94 GLN A CA 1
ATOM 708 C C . GLN A 1 94 ? -19.917 -8.820 19.266 1.00 90.75 94 GLN A C 1
ATOM 710 O O . GLN A 1 94 ? -19.496 -8.122 18.347 1.00 90.75 94 GLN A O 1
ATOM 715 N N . ASN A 1 95 ? -19.472 -8.693 20.517 1.00 88.00 95 ASN A N 1
ATOM 716 C CA . ASN A 1 95 ? -18.404 -7.768 20.907 1.00 88.00 95 ASN A CA 1
ATOM 717 C C . ASN A 1 95 ? -18.640 -6.307 20.468 1.00 88.00 95 ASN A C 1
ATOM 719 O O . ASN A 1 95 ? -17.681 -5.553 20.308 1.00 88.00 95 ASN A O 1
ATOM 723 N N . GLU A 1 96 ? -19.899 -5.881 20.307 1.00 92.69 96 GLU A N 1
ATOM 724 C CA . GLU A 1 96 ? -20.244 -4.514 19.884 1.00 92.69 96 GLU A CA 1
ATOM 725 C C . GLU A 1 96 ? -19.635 -3.473 20.829 1.00 92.69 96 GLU A C 1
ATOM 727 O O . GLU A 1 96 ? -19.061 -2.481 20.387 1.00 92.69 96 GLU A O 1
ATOM 732 N N . HIS A 1 97 ? -19.604 -3.779 22.130 1.00 92.12 97 HIS A N 1
ATOM 733 C CA . HIS A 1 97 ? -18.939 -2.947 23.129 1.00 92.12 97 HIS A CA 1
ATOM 734 C C . HIS A 1 97 ? -17.449 -2.696 22.830 1.00 92.12 97 HIS A C 1
ATOM 736 O O . HIS A 1 97 ? -16.952 -1.596 23.078 1.00 92.12 97 HIS A O 1
ATOM 742 N N . VAL A 1 98 ? -16.730 -3.688 22.291 1.00 93.06 98 VAL A N 1
ATOM 743 C CA . VAL A 1 98 ? -15.306 -3.561 21.931 1.00 93.06 98 VAL A CA 1
ATOM 744 C C . VAL A 1 98 ? -15.144 -2.638 20.728 1.00 93.06 98 VAL A C 1
ATOM 746 O O . VAL A 1 98 ? -14.279 -1.762 20.746 1.00 93.06 98 VAL A O 1
ATOM 749 N N . ILE A 1 99 ? -15.995 -2.795 19.710 1.00 94.44 99 ILE A N 1
ATOM 750 C CA . ILE A 1 99 ? -16.000 -1.928 18.524 1.00 94.44 99 ILE A CA 1
ATOM 751 C C . ILE A 1 99 ? -16.316 -0.483 18.923 1.00 94.44 99 ILE A C 1
ATOM 753 O O . ILE A 1 99 ? -15.606 0.443 18.525 1.00 94.44 99 ILE A O 1
ATOM 757 N N . ASP A 1 100 ? -17.314 -0.284 19.780 1.00 94.12 100 ASP A N 1
ATOM 758 C CA . ASP A 1 100 ? -17.679 1.037 20.281 1.00 94.12 100 ASP A CA 1
ATOM 759 C C . ASP A 1 100 ? -16.561 1.672 21.109 1.00 94.12 100 ASP A C 1
ATOM 761 O O . ASP A 1 100 ? -16.263 2.861 20.959 1.00 94.12 100 ASP A O 1
ATOM 765 N N . LEU A 1 101 ? -15.913 0.891 21.979 1.00 95.12 101 LEU A N 1
ATOM 766 C CA . LEU A 1 101 ? -14.775 1.357 22.764 1.00 95.12 101 LEU A CA 1
ATOM 767 C C . LEU A 1 101 ? -13.610 1.763 21.859 1.00 95.12 101 LEU A C 1
ATOM 769 O O . LEU A 1 101 ? -13.048 2.844 22.046 1.00 95.12 101 LEU A O 1
ATOM 773 N N . PHE A 1 102 ? -13.288 0.947 20.855 1.00 94.94 102 PHE A N 1
ATOM 774 C CA . PHE A 1 102 ? -12.258 1.260 19.870 1.00 94.94 102 PHE A CA 1
ATOM 775 C C . PHE A 1 102 ? -12.568 2.572 19.136 1.00 94.94 102 PHE A C 1
ATOM 777 O O . PHE A 1 102 ? -11.721 3.466 19.080 1.00 94.94 102 PHE A O 1
ATOM 784 N N . ASN A 1 103 ? -13.800 2.737 18.649 1.00 94.56 103 ASN A N 1
ATOM 785 C CA . ASN A 1 103 ? -14.230 3.936 17.926 1.00 94.56 103 ASN A CA 1
ATOM 786 C C . ASN A 1 103 ? -14.185 5.202 18.798 1.00 94.56 103 ASN A C 1
ATOM 788 O O . ASN A 1 103 ? -13.744 6.263 18.332 1.00 94.56 103 ASN A O 1
ATOM 792 N N . ARG A 1 104 ? -14.590 5.105 20.073 1.00 96.81 104 ARG A N 1
ATOM 793 C CA . ARG A 1 104 ? -14.479 6.212 21.040 1.00 96.81 104 ARG A CA 1
ATOM 794 C C . ARG A 1 104 ? -13.022 6.602 21.279 1.00 96.81 104 ARG A C 1
ATOM 796 O O . ARG A 1 104 ? -12.688 7.784 21.169 1.00 96.81 104 ARG A O 1
ATOM 803 N N . THR A 1 105 ? -12.152 5.628 21.538 1.00 95.69 105 THR A N 1
ATOM 804 C CA . THR A 1 105 ? -10.720 5.875 21.764 1.00 95.69 105 THR A CA 1
ATOM 805 C C . THR A 1 105 ? -10.057 6.478 20.529 1.00 95.69 105 THR A C 1
ATOM 807 O O . THR A 1 105 ? -9.349 7.479 20.641 1.00 95.69 105 THR A O 1
ATOM 810 N N . LEU A 1 106 ? -10.339 5.947 19.336 1.00 94.75 106 LEU A N 1
ATOM 811 C CA . LEU A 1 106 ? -9.809 6.482 18.082 1.00 94.75 106 LEU A CA 1
ATOM 812 C C . LEU A 1 106 ? -10.245 7.939 17.862 1.00 94.75 106 LEU A C 1
ATOM 814 O O . LEU A 1 106 ? -9.434 8.783 17.477 1.00 94.75 106 LEU A O 1
ATOM 818 N N . SER A 1 107 ? -11.506 8.260 18.159 1.00 95.94 107 SER A N 1
ATOM 819 C CA . SER A 1 107 ? -12.027 9.631 18.071 1.00 95.94 107 SER A CA 1
ATOM 820 C C . SER A 1 107 ? -11.331 10.577 19.050 1.00 95.94 107 SER A C 1
ATOM 822 O O . SER A 1 107 ? -11.012 11.716 18.700 1.00 95.94 107 SER A O 1
ATOM 824 N N . GLN A 1 108 ? -11.051 10.114 20.269 1.00 96.94 108 GLN A N 1
ATOM 825 C CA . GLN A 1 108 ? -10.304 10.886 21.260 1.00 96.94 108 GLN A CA 1
ATOM 826 C C . GLN A 1 108 ? -8.846 11.107 20.832 1.00 96.94 108 GLN A C 1
ATOM 828 O O . GLN A 1 108 ? -8.341 12.223 20.950 1.00 96.94 108 GLN A O 1
ATOM 833 N N . MET A 1 109 ? -8.181 10.083 20.291 1.00 96.25 109 MET A N 1
ATOM 834 C CA . MET A 1 109 ? -6.807 10.191 19.788 1.00 96.25 109 MET A CA 1
ATOM 835 C C . MET A 1 109 ? -6.681 11.220 18.662 1.00 96.25 109 MET A C 1
ATOM 837 O O . MET A 1 109 ? -5.734 12.005 18.678 1.00 96.25 109 MET A O 1
ATOM 841 N N . LYS A 1 110 ? -7.654 11.262 17.740 1.00 93.12 110 LYS A N 1
ATOM 842 C CA . LYS A 1 110 ? -7.730 12.287 16.684 1.00 93.12 110 LYS A CA 1
ATOM 843 C C . LYS A 1 110 ? -7.837 13.697 17.272 1.00 93.12 110 LYS A C 1
ATOM 845 O O . LYS A 1 110 ? -7.042 14.565 16.942 1.00 93.12 110 LYS A O 1
ATOM 850 N N . LYS A 1 111 ? -8.757 13.922 18.222 1.00 96.19 111 LYS A N 1
ATOM 851 C CA . LYS A 1 111 ? -8.897 15.232 18.897 1.00 96.19 111 LYS A CA 1
ATOM 852 C C . LYS A 1 111 ? -7.613 15.672 19.611 1.00 96.19 111 LYS A C 1
ATOM 854 O O . LYS A 1 111 ? -7.335 16.861 19.695 1.00 96.19 111 LYS A O 1
ATOM 859 N N . GLN A 1 112 ? -6.839 14.716 20.122 1.00 96.31 112 GLN A N 1
ATOM 860 C CA . GLN A 1 112 ? -5.586 14.955 20.845 1.00 96.31 112 GLN A CA 1
ATOM 861 C C . GLN A 1 112 ? -4.348 15.049 19.939 1.00 96.31 112 GLN A C 1
ATOM 863 O O . GLN A 1 112 ? -3.235 15.089 20.458 1.00 96.31 112 GLN A O 1
ATOM 868 N N . LYS A 1 113 ? -4.510 15.044 18.610 1.00 94.75 113 LYS A N 1
ATOM 869 C CA . LYS A 1 113 ? -3.413 15.007 17.630 1.00 94.75 113 LYS A CA 1
ATOM 870 C C . LYS A 1 113 ? -2.451 13.810 17.771 1.00 94.75 113 LYS A C 1
ATOM 872 O O . LYS A 1 113 ? -1.311 13.837 17.305 1.00 94.75 113 LYS A O 1
ATOM 877 N N . LYS A 1 114 ? -2.877 12.748 18.465 1.00 95.44 114 LYS A N 1
ATOM 878 C CA . LYS A 1 114 ? -2.047 11.555 18.711 1.00 95.44 114 LYS A CA 1
ATOM 879 C C . LYS A 1 114 ? -1.923 10.692 17.465 1.00 95.44 114 LYS A C 1
ATOM 881 O O . LYS A 1 114 ? -0.913 10.013 17.302 1.00 95.44 114 LYS A O 1
ATOM 886 N N . LEU A 1 115 ? -2.943 10.698 16.608 1.00 90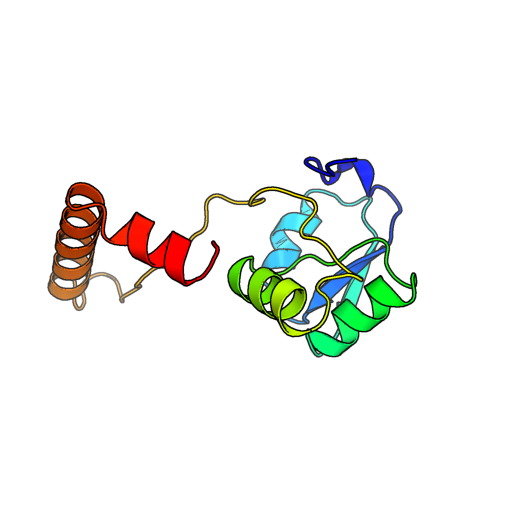.25 115 LEU A N 1
ATOM 887 C CA . LEU A 1 115 ? -2.915 9.929 15.370 1.00 90.25 115 LEU A CA 1
ATOM 888 C C . LEU A 1 115 ? -1.892 10.519 14.391 1.00 90.25 115 LEU A C 1
ATOM 890 O O . LEU A 1 115 ? -1.125 9.782 13.789 1.00 90.25 115 LEU A O 1
ATOM 894 N N . GLU A 1 116 ? -1.819 11.840 14.326 1.00 92.81 116 GLU A N 1
ATOM 895 C CA . GLU A 1 116 ? -0.869 12.613 13.536 1.00 92.81 116 GLU A CA 1
ATOM 896 C C . GLU A 1 116 ? 0.559 12.383 14.038 1.00 92.81 116 GLU A C 1
ATOM 898 O O . GLU A 1 116 ? 1.462 12.134 13.248 1.00 92.81 116 GLU A O 1
ATOM 903 N N . ALA A 1 117 ? 0.771 12.367 15.359 1.00 94.06 117 ALA A N 1
ATOM 904 C CA . ALA A 1 117 ? 2.071 12.016 15.932 1.00 94.06 117 ALA A CA 1
ATOM 905 C C . ALA A 1 117 ? 2.513 10.588 15.553 1.00 94.06 117 ALA A C 1
ATOM 907 O O . ALA A 1 117 ? 3.694 10.356 15.289 1.00 94.06 117 ALA A O 1
ATOM 908 N N . LEU A 1 118 ? 1.574 9.634 15.494 1.00 91.00 118 LEU A N 1
ATOM 909 C CA . LEU A 1 118 ? 1.852 8.276 15.022 1.00 91.00 118 LEU A CA 1
ATOM 910 C C . LEU A 1 118 ? 2.169 8.256 13.523 1.00 91.00 118 LEU A C 1
ATOM 912 O O . LEU A 1 118 ? 3.142 7.618 13.134 1.00 91.00 118 LEU A O 1
ATOM 916 N N . GLN A 1 119 ? 1.405 8.969 12.696 1.00 87.38 119 GLN A N 1
ATOM 917 C CA . GLN A 1 119 ? 1.672 9.081 11.258 1.00 87.38 119 GLN A C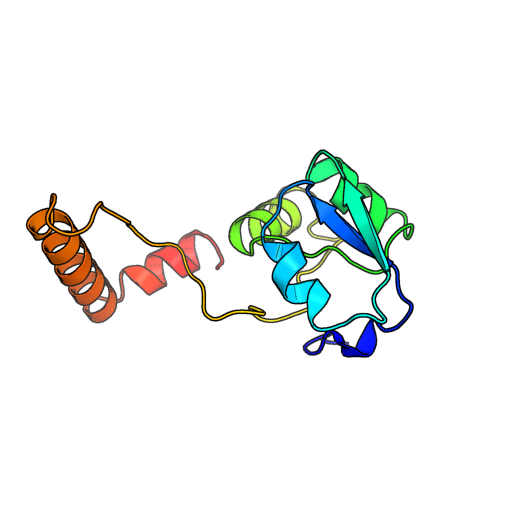A 1
ATOM 918 C C . GLN A 1 119 ? 3.065 9.657 10.998 1.00 87.38 119 GLN A C 1
ATOM 920 O O . GLN A 1 119 ? 3.842 9.049 10.271 1.00 87.38 119 GLN A O 1
ATOM 925 N N . THR A 1 120 ? 3.440 10.739 11.684 1.00 90.12 120 THR A N 1
ATOM 926 C CA . THR A 1 120 ? 4.785 11.324 11.588 1.00 90.12 120 THR A CA 1
ATOM 927 C C . THR A 1 120 ? 5.866 10.342 12.029 1.00 90.12 120 THR A C 1
ATOM 929 O O . THR A 1 120 ? 6.862 10.173 11.329 1.00 90.12 120 THR A O 1
ATOM 932 N N . LYS A 1 121 ? 5.671 9.653 13.164 1.00 88.00 121 LYS A N 1
ATOM 933 C CA . LYS A 1 121 ? 6.635 8.665 13.677 1.00 88.00 121 LYS A CA 1
ATOM 934 C C . LYS A 1 121 ? 6.904 7.548 12.666 1.00 88.00 121 LYS A C 1
ATOM 936 O O . LYS A 1 121 ? 8.041 7.103 12.545 1.00 88.00 121 LYS A O 1
ATOM 941 N N . TRP A 1 122 ? 5.867 7.099 11.965 1.00 82.81 122 TRP A N 1
ATOM 942 C CA . TRP A 1 122 ? 5.953 6.017 10.984 1.00 82.81 122 TRP A CA 1
ATOM 943 C C . TRP A 1 122 ? 6.136 6.505 9.539 1.00 82.81 122 TRP A C 1
ATOM 945 O O . TRP A 1 122 ? 6.235 5.673 8.637 1.00 82.81 122 TRP A O 1
ATOM 955 N N . GLN A 1 123 ? 6.240 7.825 9.337 1.00 78.38 123 GLN A N 1
ATOM 956 C CA . GLN A 1 123 ? 6.384 8.501 8.044 1.00 78.38 123 GLN A CA 1
ATOM 957 C C . GLN A 1 123 ? 5.271 8.135 7.044 1.00 78.38 123 GLN A C 1
ATOM 959 O O . GLN A 1 123 ? 5.541 7.707 5.921 1.00 78.38 123 GLN A O 1
ATOM 964 N N . LEU A 1 124 ? 4.014 8.260 7.482 1.00 76.19 124 LEU A N 1
ATOM 965 C CA . LEU A 1 124 ? 2.808 7.909 6.718 1.00 76.19 124 LEU A CA 1
ATOM 966 C C . LEU A 1 124 ? 2.067 9.118 6.148 1.00 76.19 124 LEU A C 1
ATOM 968 O O . LEU A 1 124 ? 1.946 10.121 6.883 1.00 76.19 124 LEU A O 1
#

Mean predicted aligned error: 5.35 Å

Foldseek 3Di:
DQCQDCQVQQCFEEEEEPPDPCVVLCVVPVRYHYDYDPDPVVRVVCCLVVVGVYYDDDPLVVLCCCVPPNVPRDDDRHDDSDPDDDADDDDPPPPVVVRVVVVVVVVVCVVVCVVVVVCVVSVD